Protein AF-A0A5R2MZV9-F1 (afdb_monomer_lite)

Sequence (105 aa):
SQLKAWLDRVIQPGKTFRYTENGPIGLAGGKKVVIVSTRGGSYLSGPLTSMDFQESYLRTALAFMGIKDLDFIRAENMSRGDDARAHSMSSALQAVSPLVASMAA

Radius of gyration: 16.33 Å; chains: 1; bounding box: 35×33×49 Å

pLDDT: mean 95.77, std 4.87, range [57.25, 98.62]

Foldseek 3Di:
DVVVVVLVVQPDDPHLWHADPVGIDADPAPDADEAEDEELADQPDDDNVVVPPPVVVVCVSCVSSVYNRYHYQYQHNCNVDDVSNVVSVVSSVVVVPVVVVVVVD

Structure (mmCIF, N/CA/C/O backbone):
data_AF-A0A5R2MZV9-F1
#
_entry.id   AF-A0A5R2MZV9-F1
#
loop_
_atom_site.group_PDB
_atom_site.id
_atom_site.type_symbol
_atom_site.label_atom_id
_atom_site.label_alt_id
_atom_site.label_comp_id
_atom_site.label_asym_id
_atom_site.label_entity_id
_atom_site.label_seq_id
_atom_site.pdbx_PDB_ins_code
_atom_site.Cartn_x
_atom_site.Cartn_y
_atom_site.Cartn_z
_atom_site.occupancy
_atom_site.B_iso_or_equiv
_atom_site.auth_seq_id
_atom_site.auth_comp_id
_atom_site.auth_asym_id
_atom_site.auth_atom_id
_atom_site.pdbx_PDB_model_num
ATOM 1 N N . SER A 1 1 ? -8.482 12.666 -7.119 1.00 90.06 1 SER A N 1
ATOM 2 C CA . SER A 1 1 ? -8.193 11.364 -7.760 1.00 90.06 1 SER A CA 1
ATOM 3 C C . SER A 1 1 ? -9.111 10.297 -7.174 1.00 90.06 1 SER A C 1
ATOM 5 O O . SER A 1 1 ? -9.561 10.464 -6.044 1.00 90.06 1 SER A O 1
ATOM 7 N N . GLN A 1 2 ? -9.388 9.212 -7.908 1.00 97.12 2 GLN A N 1
ATOM 8 C CA . GLN A 1 2 ? -10.347 8.187 -7.464 1.00 97.12 2 GLN A CA 1
ATOM 9 C C . GLN A 1 2 ? -9.865 7.382 -6.250 1.00 97.12 2 GLN A C 1
ATOM 11 O O . GLN A 1 2 ? -10.638 7.164 -5.324 1.00 97.12 2 GLN A O 1
ATOM 16 N N . LEU A 1 3 ? -8.581 7.008 -6.199 1.00 95.94 3 LEU A N 1
ATOM 17 C CA . LEU A 1 3 ? -8.020 6.252 -5.072 1.00 95.94 3 LEU A CA 1
ATOM 18 C C . LEU A 1 3 ? -8.088 7.033 -3.750 1.00 95.94 3 LEU A C 1
ATOM 20 O O . LEU A 1 3 ? -8.521 6.490 -2.739 1.00 95.94 3 LEU A O 1
ATOM 24 N N . LYS A 1 4 ? -7.715 8.320 -3.765 1.00 97.25 4 LYS A N 1
ATOM 25 C CA . LYS A 1 4 ? -7.795 9.185 -2.578 1.00 97.25 4 LYS A CA 1
ATOM 26 C C . LYS A 1 4 ? -9.239 9.341 -2.099 1.00 97.25 4 LYS A C 1
ATOM 28 O O . LYS A 1 4 ? -9.504 9.169 -0.918 1.00 97.25 4 LYS A O 1
ATOM 33 N N . ALA A 1 5 ? -10.168 9.598 -3.022 1.00 98.31 5 ALA A N 1
ATOM 34 C CA . ALA A 1 5 ? -11.586 9.728 -2.694 1.00 98.31 5 ALA A CA 1
ATOM 35 C C . ALA A 1 5 ? -12.184 8.422 -2.141 1.00 98.31 5 ALA A C 1
ATOM 37 O O . ALA A 1 5 ? -13.032 8.459 -1.254 1.00 98.31 5 ALA A O 1
ATOM 38 N N . TRP A 1 6 ? -11.742 7.263 -2.638 1.00 97.94 6 TRP A N 1
ATOM 39 C CA . TRP A 1 6 ? -12.133 5.970 -2.081 1.00 97.94 6 TRP A CA 1
ATOM 40 C C . TRP A 1 6 ? -11.576 5.770 -0.665 1.00 97.94 6 TRP A C 1
ATOM 42 O O . TRP A 1 6 ? -12.341 5.403 0.225 1.00 97.94 6 TRP A O 1
ATOM 52 N N . LEU A 1 7 ? -10.296 6.090 -0.431 1.00 97.88 7 LEU A N 1
ATOM 53 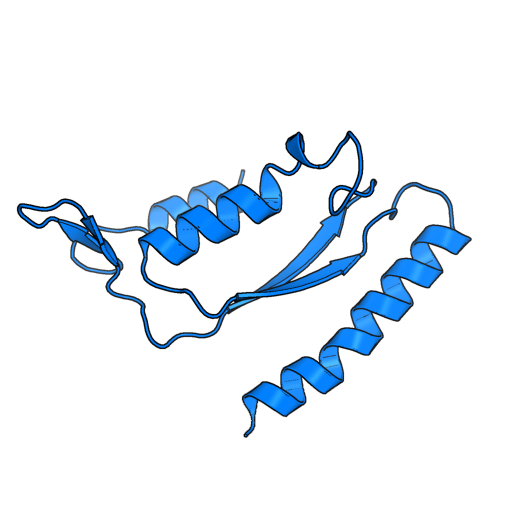C CA . LEU A 1 7 ? -9.679 6.032 0.901 1.00 97.88 7 LEU A CA 1
ATOM 54 C C . LEU A 1 7 ? -10.413 6.921 1.912 1.00 97.88 7 LEU A C 1
ATOM 56 O O . LEU A 1 7 ? -10.720 6.467 3.010 1.00 97.88 7 LEU A O 1
ATOM 60 N N . ASP A 1 8 ? -10.788 8.138 1.516 1.00 97.69 8 ASP A N 1
ATOM 61 C CA . ASP A 1 8 ? -11.547 9.063 2.368 1.00 97.69 8 ASP A CA 1
ATOM 62 C C . ASP A 1 8 ? -12.920 8.505 2.773 1.00 97.69 8 ASP A C 1
ATOM 64 O O . ASP A 1 8 ? -13.416 8.783 3.864 1.00 97.69 8 ASP A O 1
ATOM 68 N N . ARG A 1 9 ? -13.532 7.668 1.927 1.00 98.06 9 ARG A N 1
ATOM 69 C CA . ARG A 1 9 ? -14.810 7.009 2.234 1.00 98.06 9 ARG A CA 1
ATOM 70 C C . ARG A 1 9 ? -14.665 5.800 3.156 1.00 98.06 9 ARG A C 1
ATOM 72 O O . ARG A 1 9 ? -15.610 5.500 3.877 1.00 98.06 9 ARG A O 1
ATOM 79 N N . VAL A 1 10 ? -13.529 5.100 3.139 1.00 97.19 10 VAL A N 1
ATOM 80 C CA . VAL A 1 10 ? -13.307 3.919 3.998 1.00 97.19 10 VAL A CA 1
ATOM 81 C C . VAL A 1 10 ? -12.660 4.267 5.338 1.00 97.19 10 VAL A C 1
ATOM 83 O O . VAL A 1 10 ? -12.888 3.563 6.320 1.00 97.19 10 VAL A O 1
ATOM 86 N N . ILE A 1 11 ? -11.894 5.358 5.418 1.00 98.06 11 ILE A N 1
ATOM 87 C CA . ILE A 1 11 ? -11.301 5.857 6.664 1.00 98.06 11 ILE A CA 1
ATOM 88 C C . ILE A 1 11 ? -12.375 6.638 7.429 1.00 98.06 11 ILE A C 1
ATOM 90 O O . ILE A 1 11 ? -12.584 7.824 7.192 1.00 98.06 11 ILE A O 1
ATOM 94 N N . GLN A 1 12 ? -13.097 5.959 8.321 1.00 98.38 12 GLN A N 1
ATOM 95 C CA . GLN A 1 12 ? -14.275 6.501 9.000 1.00 98.38 12 GLN A CA 1
ATOM 96 C C . GLN A 1 12 ? -14.213 6.242 10.517 1.00 98.38 12 GLN A C 1
ATOM 98 O O . GLN A 1 12 ? -13.940 5.102 10.929 1.00 98.38 12 GLN A O 1
ATOM 103 N N . PRO A 1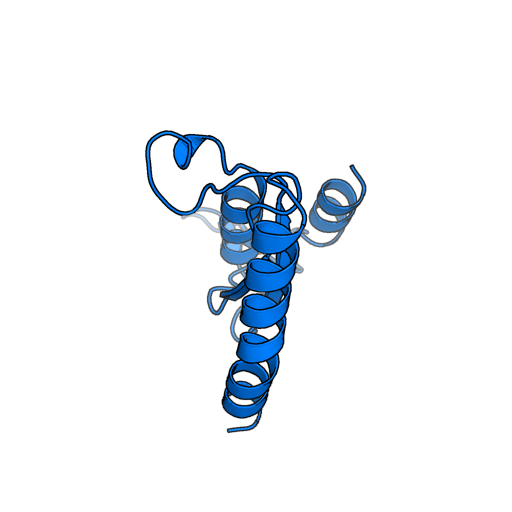 13 ? -14.489 7.263 11.357 1.00 98.00 13 PRO A N 1
ATOM 104 C CA . PRO A 1 13 ? -14.523 7.111 12.809 1.00 98.00 13 PRO A CA 1
ATOM 105 C C . PRO A 1 13 ? -15.537 6.049 13.250 1.00 98.00 13 PRO A C 1
ATOM 107 O O . PRO A 1 13 ? -16.639 5.952 12.716 1.00 98.00 13 PRO A O 1
ATOM 110 N N . GLY A 1 14 ? -15.164 5.232 14.233 1.00 97.62 14 GLY A N 1
ATOM 111 C CA . GLY A 1 14 ? -15.979 4.133 14.754 1.00 97.62 14 GLY A CA 1
ATOM 112 C C . GLY A 1 14 ? -16.115 2.928 13.816 1.00 97.62 14 GLY A C 1
ATOM 113 O O . GLY A 1 14 ? -16.783 1.963 14.184 1.00 97.62 14 GLY A O 1
ATOM 114 N N . LYS A 1 15 ? -15.506 2.958 12.620 1.00 98.06 15 LYS A N 1
ATOM 115 C CA . LYS A 1 15 ? -15.537 1.852 11.647 1.00 98.06 15 LYS A CA 1
ATOM 116 C C . LYS A 1 15 ? -14.151 1.278 11.392 1.00 98.06 15 LYS A C 1
ATOM 118 O O . LYS A 1 15 ? -13.926 0.101 11.644 1.00 98.06 15 LYS A O 1
ATOM 123 N N . THR A 1 16 ? -13.223 2.106 10.920 1.00 98.44 16 THR A N 1
ATOM 124 C CA . THR A 1 16 ? -11.847 1.687 10.591 1.00 98.44 16 THR A CA 1
ATOM 125 C C . THR A 1 16 ? -10.800 2.315 11.499 1.00 98.44 16 THR A C 1
ATOM 127 O O . THR A 1 16 ? -9.682 1.812 11.577 1.00 98.44 16 THR A O 1
ATOM 130 N N . PHE A 1 17 ? -11.171 3.347 12.254 1.00 98.62 17 PHE A N 1
ATOM 131 C CA . PHE A 1 17 ? -10.386 3.884 13.361 1.00 98.62 17 PHE A CA 1
ATOM 132 C C . PHE A 1 17 ? -11.313 4.468 14.436 1.00 98.62 17 PHE A C 1
ATOM 134 O O . PHE A 1 17 ? -12.499 4.680 14.186 1.00 98.62 17 PHE A O 1
ATOM 141 N N . ARG A 1 18 ? -10.795 4.762 15.629 1.00 98.50 18 ARG A N 1
ATOM 142 C CA . ARG A 1 18 ? -11.492 5.558 16.656 1.00 98.50 18 ARG A CA 1
ATOM 143 C C . ARG A 1 18 ? -10.521 6.465 17.397 1.00 98.50 18 ARG A C 1
ATOM 145 O O . ARG A 1 18 ? -9.334 6.166 17.457 1.00 98.50 18 ARG A O 1
ATOM 152 N N . TYR A 1 19 ? -11.033 7.530 18.000 1.00 98.31 19 TYR A N 1
ATOM 153 C CA . TYR A 1 19 ? -10.248 8.396 18.878 1.00 98.31 19 TYR A CA 1
ATOM 154 C C . TYR A 1 19 ? -10.149 7.822 20.297 1.00 98.31 19 TYR A C 1
ATOM 156 O O . TYR A 1 19 ? -11.053 7.130 20.772 1.00 98.31 19 TYR A O 1
ATOM 164 N N . THR A 1 20 ? -9.030 8.110 20.956 1.00 98.00 20 THR A N 1
ATOM 165 C CA . THR A 1 20 ? -8.753 7.837 22.372 1.00 98.00 20 THR A CA 1
ATOM 166 C C . THR A 1 20 ? -8.071 9.059 22.984 1.00 98.00 20 THR A C 1
ATOM 168 O O . THR A 1 20 ? -7.652 9.954 22.249 1.00 98.00 20 THR A O 1
ATOM 171 N N . GLU A 1 21 ? -7.906 9.084 24.305 1.00 98.06 21 GLU A N 1
ATOM 172 C CA . GLU A 1 21 ? -7.159 10.143 25.005 1.00 98.06 21 GLU A CA 1
ATOM 173 C C . GLU A 1 21 ? -5.709 10.276 24.506 1.00 98.06 21 GLU A C 1
ATOM 175 O O . GLU A 1 21 ? -5.166 11.374 24.468 1.00 98.06 21 GLU A O 1
ATOM 180 N N . ASN A 1 22 ? -5.114 9.178 24.024 1.00 97.62 22 ASN A N 1
ATOM 181 C CA . ASN A 1 22 ? -3.749 9.136 23.490 1.00 97.62 22 ASN A CA 1
ATOM 182 C C . ASN A 1 22 ? -3.686 9.325 21.961 1.00 97.62 22 ASN A C 1
ATOM 184 O O . ASN A 1 22 ? -2.645 9.096 21.347 1.00 97.62 22 ASN A O 1
ATOM 188 N N . GLY A 1 23 ? -4.801 9.704 21.327 1.00 97.00 23 GLY A N 1
ATOM 189 C CA . GLY A 1 23 ? -4.916 9.872 19.878 1.00 97.00 23 GLY A CA 1
ATOM 190 C C . GLY A 1 23 ? -5.680 8.745 19.167 1.00 97.00 23 GLY A C 1
ATOM 191 O O . GLY A 1 23 ? -6.299 7.889 19.809 1.00 97.00 23 GLY A O 1
ATOM 192 N N . PRO A 1 24 ? -5.725 8.770 17.823 1.00 97.75 24 PRO A N 1
ATOM 193 C CA . PRO A 1 24 ? -6.474 7.801 17.035 1.00 97.75 24 PRO A CA 1
ATOM 194 C C . PRO A 1 24 ? -5.809 6.421 17.038 1.00 97.75 24 PRO A C 1
ATOM 196 O O . PRO A 1 24 ? -4.592 6.301 16.925 1.00 97.75 24 PRO A O 1
ATOM 199 N N . ILE A 1 25 ? -6.630 5.374 17.101 1.00 98.38 25 ILE A N 1
ATOM 200 C CA . ILE A 1 25 ? -6.199 3.986 16.932 1.00 98.38 25 ILE A CA 1
ATOM 201 C C . ILE A 1 25 ? -6.980 3.318 15.799 1.00 98.38 25 ILE A C 1
ATOM 203 O O . ILE A 1 25 ? -8.186 3.533 15.646 1.00 98.38 25 ILE A O 1
ATOM 207 N N . GLY A 1 26 ? -6.292 2.486 15.023 1.00 98.44 26 GLY A N 1
ATOM 208 C CA . GLY A 1 26 ? -6.887 1.696 13.951 1.00 98.44 26 GLY A CA 1
ATOM 209 C C . GLY A 1 26 ? -7.731 0.526 14.462 1.00 98.44 26 GLY A C 1
ATOM 210 O O . GLY A 1 26 ? -7.413 -0.077 15.485 1.00 98.44 26 GLY A O 1
ATOM 211 N N . LEU A 1 27 ? -8.799 0.193 13.736 1.00 98.50 27 LEU A N 1
ATOM 212 C CA . LEU A 1 27 ? -9.739 -0.892 14.057 1.00 98.50 27 LEU A CA 1
ATOM 213 C C . LEU A 1 27 ? -9.740 -2.025 13.017 1.00 98.50 27 LEU A C 1
ATOM 215 O O . LEU A 1 27 ? -10.375 -3.052 13.231 1.00 98.50 27 LEU A O 1
ATOM 219 N N . ALA A 1 28 ? -9.031 -1.864 11.900 1.00 97.56 28 ALA A N 1
ATOM 220 C CA . ALA A 1 28 ? -8.990 -2.817 10.790 1.00 97.56 28 ALA A CA 1
ATOM 221 C C . ALA A 1 28 ? -7.751 -3.736 10.816 1.00 97.56 28 ALA A C 1
ATOM 223 O O . ALA A 1 28 ? -7.342 -4.242 9.772 1.00 97.56 28 ALA A O 1
ATOM 224 N N . GLY A 1 29 ? -7.140 -3.943 11.988 1.00 96.44 29 GLY A N 1
ATOM 225 C CA . GLY A 1 29 ? -5.978 -4.821 12.159 1.00 96.44 29 GLY A CA 1
ATOM 226 C C . GLY A 1 29 ? -6.253 -6.295 11.831 1.00 96.44 29 GLY A C 1
ATOM 227 O O . GLY A 1 29 ? -7.381 -6.693 11.541 1.00 96.44 29 GLY A O 1
ATOM 228 N N . GLY A 1 30 ? -5.195 -7.114 11.851 1.00 95.69 30 GLY A N 1
ATOM 229 C CA . GLY A 1 30 ? -5.274 -8.543 11.505 1.00 95.69 30 GLY A CA 1
ATOM 230 C C . GLY A 1 30 ? -5.563 -8.813 10.025 1.00 95.69 30 GLY A C 1
ATOM 231 O O . GLY A 1 30 ? -5.889 -9.935 9.654 1.00 95.69 30 GLY A O 1
ATOM 232 N N . LYS A 1 31 ? -5.474 -7.783 9.177 1.00 94.88 31 LYS A N 1
ATOM 233 C CA . LYS A 1 31 ? -5.609 -7.902 7.727 1.00 94.88 31 LYS A CA 1
ATOM 234 C C . LYS A 1 31 ? -4.253 -7.791 7.054 1.00 94.88 31 LYS A C 1
ATOM 236 O O . LYS A 1 31 ? -3.429 -6.967 7.454 1.00 94.88 31 LYS A O 1
ATOM 241 N N . LYS A 1 32 ? -4.112 -8.561 5.981 1.00 94.69 32 LYS A N 1
ATOM 242 C CA . LYS A 1 32 ? -3.059 -8.431 4.984 1.00 94.69 32 LYS A CA 1
ATOM 243 C C . LYS A 1 32 ? -3.605 -7.697 3.766 1.00 94.69 32 LYS A C 1
ATOM 245 O O . LYS A 1 32 ? -4.713 -7.995 3.316 1.00 94.69 32 LYS A O 1
ATOM 250 N N . VAL A 1 33 ? -2.855 -6.732 3.245 1.00 96.81 33 VAL A N 1
ATOM 251 C CA . VAL A 1 33 ? -3.203 -6.014 2.011 1.00 96.81 33 VAL A CA 1
ATOM 252 C C . VAL A 1 33 ? -2.053 -6.129 1.024 1.00 96.81 33 VAL A C 1
ATOM 254 O O . VAL A 1 33 ? -0.908 -5.831 1.353 1.00 96.81 33 VAL A O 1
ATOM 257 N N . VAL A 1 34 ? -2.381 -6.528 -0.203 1.00 97.06 34 VAL A N 1
ATOM 258 C CA . VAL A 1 34 ? -1.442 -6.568 -1.324 1.00 97.06 34 VAL A CA 1
ATOM 259 C C . VAL A 1 34 ? -1.701 -5.369 -2.226 1.00 97.06 34 VAL A C 1
ATOM 261 O O . VAL A 1 34 ? -2.818 -5.167 -2.703 1.00 97.06 34 VAL A O 1
ATOM 264 N N . ILE A 1 35 ? -0.664 -4.576 -2.471 1.00 97.38 35 ILE A N 1
ATOM 265 C CA . ILE A 1 35 ? -0.698 -3.423 -3.363 1.00 97.38 35 ILE A CA 1
ATOM 266 C C . ILE A 1 35 ? 0.088 -3.771 -4.623 1.00 97.38 35 ILE A C 1
ATOM 268 O O . ILE A 1 35 ? 1.304 -3.945 -4.587 1.00 97.38 35 ILE A O 1
ATOM 272 N N . VAL A 1 36 ? -0.601 -3.820 -5.759 1.00 97.19 36 VAL A N 1
ATOM 273 C CA . VAL A 1 36 ? 0.029 -3.966 -7.076 1.00 97.19 36 VAL A CA 1
ATOM 274 C C . VAL A 1 36 ? 0.091 -2.587 -7.723 1.00 97.19 36 VAL A C 1
ATOM 276 O O . VAL A 1 36 ? -0.940 -1.938 -7.899 1.00 97.19 36 VAL A O 1
ATOM 279 N N . SER A 1 37 ? 1.291 -2.104 -8.044 1.00 96.69 37 SER A N 1
ATOM 280 C CA . SER A 1 37 ? 1.473 -0.755 -8.593 1.00 96.69 37 SER A CA 1
ATOM 281 C C . SER A 1 37 ? 2.534 -0.691 -9.687 1.00 96.69 37 SER A C 1
ATOM 283 O O . SER A 1 37 ? 3.456 -1.503 -9.749 1.00 96.69 37 SER A O 1
ATOM 285 N N . THR A 1 38 ? 2.401 0.302 -10.562 1.00 96.50 38 THR A N 1
ATOM 286 C CA . THR A 1 38 ? 3.324 0.542 -11.674 1.00 96.50 38 THR A CA 1
ATOM 287 C C . THR A 1 38 ? 3.777 1.991 -11.690 1.00 96.50 38 THR A C 1
ATOM 289 O O . THR A 1 38 ? 2.989 2.881 -11.360 1.00 96.50 38 THR A O 1
ATOM 292 N N . ARG A 1 39 ? 5.017 2.247 -12.114 1.00 95.94 39 ARG A N 1
ATOM 293 C CA . ARG A 1 39 ? 5.604 3.593 -12.149 1.00 95.94 39 ARG A CA 1
ATOM 294 C C . ARG A 1 39 ? 6.478 3.774 -13.381 1.00 95.94 39 ARG A C 1
ATOM 296 O O . ARG A 1 39 ? 7.176 2.853 -13.796 1.00 95.94 39 ARG A O 1
ATOM 303 N N . GLY A 1 40 ? 6.468 4.982 -13.943 1.00 96.25 40 GLY A N 1
ATOM 304 C CA . GLY A 1 40 ? 7.310 5.319 -15.096 1.00 96.25 40 GLY A CA 1
ATOM 305 C C . GLY A 1 40 ? 8.806 5.353 -14.764 1.00 96.25 40 GLY A C 1
ATOM 306 O O . GLY A 1 40 ? 9.618 4.918 -15.575 1.00 96.25 40 GLY A O 1
ATOM 307 N N . GLY A 1 41 ? 9.160 5.832 -13.567 1.00 94.81 41 GLY A N 1
ATOM 308 C CA . GLY 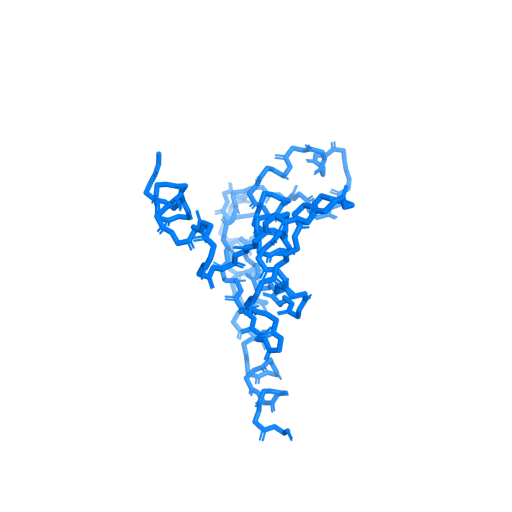A 1 41 ? 10.525 5.849 -13.025 1.00 94.81 41 GLY A CA 1
ATOM 309 C C . GLY A 1 41 ? 10.722 4.866 -11.869 1.00 94.81 41 GLY A C 1
ATOM 310 O O . GLY A 1 41 ? 9.802 4.119 -11.533 1.00 94.81 41 GLY A O 1
ATOM 311 N N . SER A 1 42 ? 11.917 4.891 -11.271 1.00 93.81 42 SER A N 1
ATOM 312 C CA . SER A 1 42 ? 12.249 4.133 -10.061 1.00 93.81 42 SER A CA 1
ATOM 313 C C . SER A 1 42 ? 12.396 5.060 -8.862 1.00 93.81 42 SER A C 1
ATOM 315 O O . SER A 1 42 ? 13.066 6.090 -8.953 1.00 93.81 42 SER A O 1
ATOM 317 N N . TYR A 1 43 ? 11.749 4.689 -7.760 1.00 95.44 43 TYR A N 1
ATOM 318 C CA . TYR A 1 43 ? 11.691 5.480 -6.532 1.00 95.44 43 TYR A CA 1
ATOM 319 C C . TYR A 1 43 ? 12.048 4.659 -5.287 1.00 95.44 43 TYR A C 1
ATOM 321 O O . TYR A 1 43 ? 12.100 5.192 -4.184 1.00 95.44 43 TYR A O 1
ATOM 329 N N . LEU A 1 44 ? 12.343 3.366 -5.429 1.00 89.75 44 LEU A N 1
ATOM 330 C CA . LEU A 1 44 ? 12.700 2.516 -4.288 1.00 89.75 44 LEU A CA 1
ATOM 331 C C . LEU A 1 44 ? 14.088 2.805 -3.717 1.00 89.75 44 LEU A C 1
ATOM 333 O O . LEU A 1 44 ? 14.368 2.454 -2.574 1.00 89.75 44 LEU A O 1
ATOM 337 N N . SER A 1 45 ? 14.961 3.430 -4.504 1.00 89.50 45 SER A N 1
ATOM 338 C CA . SER A 1 45 ? 16.314 3.769 -4.079 1.00 89.50 45 SER A CA 1
ATOM 339 C C . SER A 1 45 ? 16.838 5.003 -4.807 1.00 89.50 45 SER A C 1
ATOM 341 O O . SER A 1 45 ? 16.343 5.378 -5.874 1.00 89.50 45 SER A O 1
ATOM 343 N N . GLY A 1 46 ? 17.886 5.601 -4.244 1.00 92.50 46 GLY A N 1
ATOM 344 C CA . GLY A 1 46 ? 18.582 6.727 -4.847 1.00 92.50 46 GLY A CA 1
ATOM 345 C C . GLY A 1 46 ? 17.895 8.077 -4.602 1.00 92.50 46 GLY A C 1
ATOM 346 O O . GLY A 1 46 ? 17.041 8.210 -3.726 1.00 92.50 46 GLY A O 1
ATOM 347 N N . PRO A 1 47 ? 18.285 9.118 -5.354 1.00 93.62 47 PRO A N 1
ATOM 348 C CA . PRO A 1 47 ? 17.926 10.502 -5.036 1.00 93.62 47 PRO A CA 1
ATOM 349 C C . PRO A 1 47 ? 16.432 10.805 -5.200 1.00 93.62 47 PRO A C 1
ATOM 351 O O . PRO A 1 47 ? 15.940 11.770 -4.625 1.00 93.62 47 PRO A O 1
ATOM 354 N N . LEU A 1 48 ? 15.706 9.992 -5.973 1.00 94.88 48 LEU A N 1
ATOM 355 C CA . LEU A 1 48 ? 14.283 10.200 -6.233 1.00 94.88 48 LEU A CA 1
ATOM 356 C C . LEU A 1 48 ? 13.377 9.560 -5.174 1.00 94.88 48 LEU A C 1
ATOM 358 O O . LEU A 1 48 ? 12.173 9.781 -5.224 1.00 94.88 48 LEU A O 1
ATOM 362 N N . THR A 1 49 ? 13.902 8.803 -4.203 1.00 95.62 49 THR A N 1
ATOM 363 C CA . THR A 1 49 ? 13.072 8.087 -3.216 1.00 95.62 49 THR A CA 1
ATOM 364 C C . THR A 1 49 ? 12.138 8.992 -2.420 1.00 95.62 49 THR A C 1
ATOM 366 O O . THR A 1 49 ? 10.998 8.617 -2.153 1.00 95.62 49 THR A O 1
ATOM 369 N N . SER A 1 50 ? 12.560 10.218 -2.109 1.00 96.12 50 SER A N 1
ATOM 370 C CA . SER A 1 50 ? 11.716 11.205 -1.421 1.00 96.12 50 SER A CA 1
ATOM 371 C C . SER A 1 50 ? 10.508 11.669 -2.244 1.00 96.12 50 SER A C 1
ATOM 373 O O . SER A 1 50 ? 9.588 12.264 -1.690 1.00 96.12 50 SER A O 1
ATOM 375 N N . MET A 1 51 ? 10.486 11.395 -3.551 1.00 96.69 51 MET A N 1
ATOM 376 C CA . MET A 1 51 ? 9.385 11.746 -4.448 1.00 96.69 51 MET A CA 1
ATOM 377 C C . MET A 1 51 ? 8.313 10.648 -4.547 1.00 96.69 51 MET A C 1
ATOM 379 O O . MET A 1 51 ? 7.329 10.825 -5.268 1.00 96.69 51 MET A O 1
ATOM 383 N N . ASP A 1 52 ? 8.462 9.520 -3.840 1.00 96.44 52 ASP A N 1
ATOM 384 C CA . ASP A 1 52 ? 7.420 8.493 -3.771 1.00 96.44 52 ASP A CA 1
ATOM 385 C C . ASP A 1 52 ? 6.294 8.900 -2.814 1.00 96.44 52 ASP A C 1
ATOM 387 O O . ASP A 1 52 ? 6.274 8.536 -1.637 1.00 96.44 52 ASP A O 1
ATOM 391 N N . PHE A 1 53 ? 5.314 9.632 -3.337 1.00 95.75 53 PHE A N 1
ATOM 392 C CA . PHE A 1 53 ? 4.083 9.954 -2.610 1.00 95.75 53 PHE A CA 1
ATOM 393 C C . PHE A 1 53 ? 3.016 8.861 -2.706 1.00 95.75 53 PHE A C 1
ATOM 395 O O . PHE A 1 53 ? 2.035 8.904 -1.971 1.00 95.75 53 PHE A O 1
ATOM 402 N N . GLN A 1 54 ? 3.155 7.901 -3.623 1.00 95.19 54 GLN A N 1
ATOM 403 C CA . GLN A 1 54 ? 2.123 6.895 -3.863 1.00 95.19 54 GLN A CA 1
ATOM 404 C C . GLN A 1 54 ? 2.151 5.827 -2.773 1.00 95.19 54 GLN A C 1
ATOM 406 O O . GLN A 1 54 ? 1.140 5.569 -2.121 1.00 95.19 54 GLN A O 1
ATOM 411 N N . GLU A 1 55 ? 3.302 5.184 -2.587 1.00 96.25 55 GLU A N 1
ATOM 412 C CA . GLU A 1 55 ? 3.423 4.098 -1.620 1.00 96.25 55 GLU A CA 1
ATOM 413 C C . GLU A 1 55 ? 3.499 4.621 -0.191 1.00 96.25 55 GLU A C 1
ATOM 415 O O . GLU A 1 55 ? 2.850 4.049 0.685 1.00 96.25 55 GLU A O 1
ATOM 420 N N . SER A 1 56 ? 4.218 5.722 0.047 1.00 96.38 56 SER A N 1
ATOM 421 C CA . SER A 1 56 ? 4.280 6.340 1.376 1.00 96.38 56 SER A CA 1
ATOM 422 C C . SER A 1 56 ? 2.881 6.699 1.885 1.00 96.38 56 SER A C 1
ATOM 424 O O . SER A 1 56 ? 2.512 6.306 2.991 1.00 96.38 56 SER A O 1
ATOM 426 N N . TYR A 1 57 ? 2.050 7.326 1.044 1.00 97.19 57 TYR A N 1
ATOM 427 C CA . TYR A 1 57 ? 0.665 7.641 1.383 1.00 97.19 57 TYR A CA 1
ATOM 428 C C . TYR A 1 57 ? -0.165 6.389 1.696 1.00 97.19 57 TYR A C 1
ATOM 430 O O . TYR A 1 57 ? -0.871 6.365 2.704 1.00 97.19 57 TYR A O 1
ATOM 438 N N . LEU A 1 58 ? -0.068 5.334 0.876 1.00 97.88 58 LEU A N 1
ATOM 439 C CA . LEU A 1 58 ? -0.801 4.084 1.107 1.00 97.88 58 LEU A CA 1
ATOM 440 C C . LEU A 1 58 ? -0.377 3.396 2.405 1.00 97.88 58 LEU A C 1
ATOM 442 O O . LEU A 1 58 ? -1.241 2.971 3.170 1.00 97.88 58 LEU A O 1
ATOM 446 N N . ARG A 1 59 ? 0.929 3.331 2.689 1.00 97.88 59 ARG A N 1
ATOM 447 C CA . ARG A 1 59 ? 1.445 2.784 3.949 1.00 97.88 59 ARG A CA 1
ATOM 448 C C . ARG A 1 59 ? 0.892 3.553 5.141 1.00 97.88 59 ARG A C 1
ATOM 450 O O . ARG A 1 59 ? 0.352 2.936 6.053 1.00 97.88 59 ARG A O 1
ATOM 457 N N . THR A 1 60 ? 0.963 4.883 5.114 1.00 97.81 60 THR A N 1
ATOM 458 C CA . THR A 1 60 ? 0.454 5.728 6.201 1.00 97.81 60 THR A CA 1
ATOM 459 C C . THR A 1 60 ? -1.057 5.582 6.380 1.00 97.81 60 THR A C 1
ATOM 461 O O . THR A 1 60 ? -1.522 5.385 7.501 1.00 97.81 60 THR A O 1
ATOM 464 N N . ALA A 1 61 ? -1.833 5.635 5.296 1.00 98.00 61 ALA A N 1
ATOM 465 C CA . ALA A 1 61 ? -3.291 5.546 5.348 1.00 98.00 61 ALA A CA 1
ATOM 466 C C . ALA A 1 61 ? -3.782 4.177 5.856 1.00 98.00 61 ALA A C 1
ATOM 468 O O . ALA A 1 61 ? -4.689 4.109 6.686 1.00 98.00 61 ALA A O 1
ATOM 469 N N . LEU A 1 62 ? -3.172 3.080 5.396 1.00 98.31 62 LEU A N 1
ATOM 470 C CA . LEU A 1 62 ? -3.513 1.726 5.843 1.00 98.31 62 LEU A CA 1
ATOM 471 C C . LEU A 1 62 ? -3.068 1.488 7.295 1.00 98.31 62 LEU A C 1
ATOM 473 O O . LEU A 1 62 ? -3.847 0.959 8.092 1.00 98.31 62 LEU A O 1
ATOM 477 N N . ALA A 1 63 ? -1.875 1.961 7.673 1.00 98.00 63 ALA A N 1
ATOM 478 C CA . ALA A 1 63 ? -1.379 1.878 9.046 1.00 98.00 63 ALA A CA 1
ATOM 479 C C . ALA A 1 63 ? -2.251 2.669 10.030 1.00 98.00 63 ALA A C 1
ATOM 481 O O . ALA A 1 63 ? -2.481 2.202 11.145 1.00 98.00 63 ALA A O 1
ATOM 482 N N . PHE A 1 64 ? -2.796 3.817 9.614 1.00 98.25 64 PHE A N 1
ATOM 483 C CA . PHE A 1 64 ? -3.754 4.592 10.407 1.00 98.25 64 PHE A CA 1
ATOM 484 C C . PHE A 1 64 ? -5.021 3.788 10.738 1.00 98.25 64 PHE A C 1
ATOM 486 O O . PHE A 1 64 ? -5.516 3.836 11.861 1.00 98.25 64 PHE A O 1
ATOM 493 N N . MET A 1 65 ? -5.504 2.977 9.792 1.00 98.38 65 MET A N 1
ATOM 494 C CA . MET A 1 65 ? -6.604 2.034 10.030 1.00 98.38 65 MET A CA 1
ATOM 495 C C . MET A 1 65 ? -6.172 0.781 10.813 1.00 98.38 65 MET A C 1
ATOM 497 O O . MET A 1 65 ? -7.014 -0.041 11.164 1.00 98.38 65 MET A O 1
ATOM 501 N N . GLY A 1 66 ? -4.885 0.625 11.135 1.00 98.06 66 GLY A N 1
ATOM 502 C CA . GLY A 1 66 ? -4.337 -0.501 11.896 1.00 98.06 66 GLY A CA 1
ATOM 503 C C . GLY A 1 66 ? -3.835 -1.668 11.040 1.00 98.06 66 GLY A C 1
ATOM 504 O O . GLY A 1 66 ? -3.417 -2.684 11.594 1.00 98.06 66 GLY A O 1
ATOM 505 N N . ILE A 1 67 ? -3.842 -1.537 9.711 1.00 98.31 67 ILE A N 1
ATOM 506 C CA . ILE A 1 67 ? -3.354 -2.557 8.776 1.00 98.31 67 ILE A CA 1
ATOM 507 C C . ILE A 1 67 ? -1.841 -2.387 8.620 1.00 98.31 67 ILE A C 1
ATOM 509 O O . ILE A 1 67 ? -1.377 -1.389 8.072 1.00 98.31 67 ILE A O 1
ATOM 513 N N . LYS A 1 68 ? -1.073 -3.360 9.117 1.00 96.38 68 LYS A N 1
ATOM 514 C CA . LYS A 1 68 ? 0.401 -3.313 9.129 1.00 96.38 68 LYS A CA 1
ATOM 515 C C . LYS A 1 68 ? 1.057 -4.342 8.211 1.00 96.38 68 LYS A C 1
ATOM 517 O O . LYS A 1 68 ? 2.184 -4.117 7.782 1.00 96.38 68 LYS A O 1
ATOM 522 N N . ASP A 1 69 ? 0.365 -5.440 7.916 1.00 96.81 69 ASP A N 1
ATOM 523 C CA . ASP A 1 69 ? 0.847 -6.470 6.997 1.00 96.81 69 ASP A CA 1
ATOM 524 C C . ASP A 1 69 ? 0.545 -6.033 5.557 1.00 96.81 69 ASP A C 1
ATOM 526 O O . ASP A 1 69 ? -0.580 -6.162 5.064 1.00 96.81 69 ASP A O 1
ATOM 530 N N . LEU A 1 70 ? 1.541 -5.399 4.938 1.00 96.94 70 LEU A N 1
ATOM 531 C CA . LEU A 1 70 ? 1.452 -4.814 3.607 1.00 96.94 70 LEU A CA 1
ATOM 532 C C . LEU A 1 70 ? 2.531 -5.399 2.702 1.00 96.94 70 LEU A C 1
ATOM 534 O O . LEU A 1 70 ? 3.720 -5.176 2.940 1.00 96.94 70 LEU A O 1
ATOM 538 N N . ASP A 1 71 ? 2.105 -6.013 1.604 1.00 96.94 71 ASP A N 1
ATOM 539 C CA . ASP A 1 71 ? 2.991 -6.446 0.529 1.00 96.94 71 ASP A CA 1
ATOM 540 C C . ASP A 1 71 ? 2.795 -5.592 -0.714 1.00 96.94 71 ASP A C 1
ATOM 542 O O . ASP A 1 71 ? 1.689 -5.161 -1.041 1.00 96.94 71 ASP A O 1
ATOM 546 N N . PHE A 1 72 ? 3.891 -5.346 -1.423 1.00 96.44 72 PHE A N 1
ATOM 547 C CA . PHE A 1 72 ? 3.896 -4.503 -2.607 1.00 96.44 72 PHE A CA 1
ATOM 548 C C . PHE A 1 72 ? 4.539 -5.239 -3.774 1.00 96.44 72 PHE A C 1
ATOM 550 O O . PHE A 1 72 ? 5.734 -5.537 -3.748 1.00 96.44 72 PHE A O 1
ATOM 557 N N . ILE A 1 73 ? 3.761 -5.442 -4.833 1.00 97.25 73 ILE A N 1
ATOM 558 C CA . ILE A 1 73 ? 4.250 -5.892 -6.134 1.00 97.25 73 ILE A CA 1
ATOM 559 C C . ILE A 1 73 ? 4.378 -4.659 -7.022 1.00 97.25 73 ILE A C 1
ATOM 561 O O . ILE A 1 73 ? 3.429 -3.886 -7.177 1.00 97.25 73 ILE A O 1
ATOM 565 N N . ARG A 1 74 ? 5.570 -4.447 -7.581 1.00 96.38 74 ARG A N 1
ATOM 566 C CA . ARG A 1 74 ? 5.908 -3.209 -8.288 1.00 96.38 74 ARG A CA 1
ATOM 567 C C . ARG A 1 74 ? 6.478 -3.498 -9.661 1.00 96.38 74 ARG A C 1
ATOM 569 O O . ARG A 1 74 ? 7.396 -4.301 -9.782 1.00 96.38 74 ARG A O 1
ATOM 576 N N . ALA A 1 75 ? 6.004 -2.756 -10.654 1.00 96.88 75 ALA A N 1
ATOM 577 C CA . ALA A 1 75 ? 6.682 -2.610 -11.935 1.00 96.88 75 ALA A CA 1
ATOM 578 C C . ALA A 1 75 ? 7.135 -1.145 -12.092 1.00 96.88 75 ALA A C 1
ATOM 580 O O . ALA A 1 75 ? 6.346 -0.274 -12.463 1.00 96.88 75 ALA A O 1
ATOM 581 N N . GLU A 1 76 ? 8.390 -0.852 -11.746 1.00 95.50 76 GLU A N 1
ATOM 582 C CA . GLU A 1 76 ? 9.016 0.468 -11.949 1.00 95.50 76 GLU A CA 1
ATOM 583 C C . GLU A 1 76 ? 9.654 0.578 -13.344 1.00 95.50 76 GLU A C 1
ATOM 585 O O . GLU A 1 76 ? 9.716 -0.402 -14.074 1.00 95.50 76 GLU A O 1
ATOM 590 N N . ASN A 1 77 ? 10.140 1.761 -13.733 1.00 96.12 77 ASN A N 1
ATOM 591 C CA . ASN A 1 77 ? 10.812 1.990 -15.025 1.00 96.12 77 ASN A CA 1
ATOM 592 C C . ASN A 1 77 ? 9.948 1.731 -16.275 1.00 96.12 77 ASN A C 1
ATOM 594 O O . ASN A 1 77 ? 10.476 1.549 -17.371 1.00 96.12 77 ASN A O 1
ATOM 598 N N . MET A 1 78 ? 8.620 1.778 -16.146 1.00 97.31 78 MET A N 1
ATOM 599 C CA . MET A 1 78 ? 7.683 1.503 -17.246 1.00 97.31 78 MET A CA 1
ATOM 600 C C . MET A 1 78 ? 7.804 2.467 -18.431 1.00 97.31 78 MET A C 1
ATOM 602 O O . MET A 1 78 ? 7.296 2.168 -19.508 1.00 97.31 78 MET A O 1
ATOM 606 N N . SER A 1 79 ? 8.462 3.614 -18.242 1.00 96.69 79 SER A N 1
ATOM 607 C CA . SER A 1 79 ? 8.668 4.638 -19.272 1.00 96.69 79 SER A CA 1
ATOM 608 C C . SER A 1 79 ? 10.125 4.734 -19.744 1.00 96.69 79 SER A C 1
ATOM 610 O O . SER A 1 79 ? 10.472 5.697 -20.420 1.00 96.69 79 SER A O 1
ATOM 612 N N . ARG A 1 80 ? 10.997 3.776 -19.386 1.00 94.38 80 ARG A N 1
ATOM 613 C CA . ARG A 1 80 ? 12.442 3.798 -19.703 1.00 94.38 80 ARG A CA 1
ATOM 614 C C . ARG A 1 80 ? 12.845 2.945 -20.915 1.00 94.38 80 ARG A C 1
ATOM 616 O O . ARG A 1 80 ? 14.001 2.552 -21.026 1.00 94.38 80 ARG A O 1
ATOM 623 N N . GLY A 1 81 ? 11.903 2.683 -21.818 1.00 97.12 81 GLY A N 1
ATOM 624 C CA . GLY A 1 81 ? 12.104 1.846 -23.004 1.00 97.12 81 GLY A CA 1
ATOM 625 C C . GLY A 1 81 ? 11.631 0.404 -22.815 1.00 97.12 81 GLY A C 1
ATOM 626 O O . GLY A 1 81 ? 11.330 -0.031 -21.699 1.00 97.12 81 GLY A O 1
ATOM 627 N N . ASP A 1 82 ? 11.540 -0.321 -23.928 1.00 97.69 82 ASP A N 1
ATOM 628 C CA . ASP A 1 82 ? 10.853 -1.613 -23.993 1.00 97.69 82 ASP A CA 1
ATOM 629 C C . ASP A 1 82 ? 11.540 -2.705 -23.170 1.00 97.69 82 ASP A C 1
ATOM 631 O O . ASP A 1 82 ? 10.857 -3.422 -22.439 1.00 97.69 82 ASP A O 1
ATOM 635 N N . ASP A 1 83 ? 12.874 -2.775 -23.191 1.00 97.88 83 ASP A N 1
ATOM 636 C CA . ASP A 1 83 ? 13.632 -3.769 -22.421 1.00 97.88 83 ASP A CA 1
ATOM 637 C C . ASP A 1 83 ? 13.439 -3.586 -20.910 1.00 97.88 83 ASP A C 1
ATOM 639 O O . ASP A 1 83 ? 13.142 -4.540 -20.185 1.00 97.88 83 ASP A O 1
ATOM 643 N N . ALA A 1 84 ? 13.537 -2.341 -20.429 1.00 96.44 84 ALA A N 1
ATOM 644 C CA . ALA A 1 84 ? 13.316 -2.015 -19.022 1.00 96.44 84 ALA A CA 1
ATOM 645 C C . ALA A 1 84 ? 11.874 -2.332 -18.603 1.00 96.44 84 ALA A C 1
ATOM 647 O O . ALA A 1 84 ? 11.644 -2.937 -17.554 1.00 96.44 84 ALA A O 1
ATOM 648 N N . ARG A 1 85 ? 10.899 -1.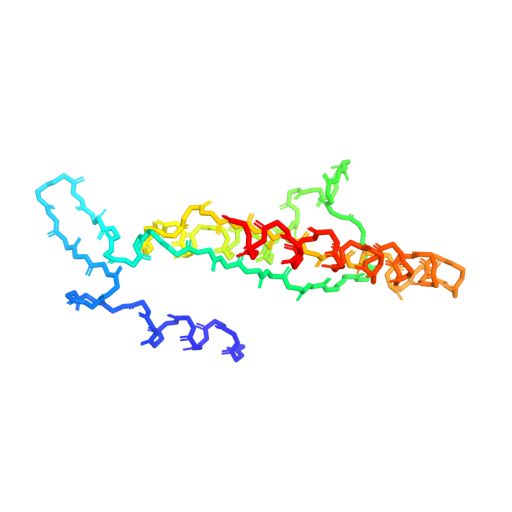983 -19.452 1.00 97.50 85 ARG A N 1
ATOM 649 C CA . ARG A 1 85 ? 9.485 -2.291 -19.227 1.00 97.50 85 ARG A CA 1
ATOM 650 C C . ARG A 1 85 ? 9.237 -3.800 -19.164 1.00 97.50 85 ARG A C 1
ATOM 652 O O . ARG A 1 85 ? 8.557 -4.257 -18.245 1.00 97.50 85 ARG A O 1
ATOM 659 N N . ALA A 1 86 ? 9.773 -4.568 -20.111 1.00 97.94 86 ALA A N 1
ATOM 660 C CA . ALA A 1 86 ? 9.612 -6.018 -20.173 1.00 97.94 86 ALA A CA 1
ATOM 661 C C . ALA A 1 86 ? 10.236 -6.701 -18.952 1.00 97.94 86 ALA A C 1
ATOM 663 O O . ALA A 1 86 ? 9.581 -7.521 -18.305 1.00 97.94 86 ALA A O 1
ATOM 664 N N . HIS A 1 87 ? 11.456 -6.303 -18.581 1.00 97.75 87 HIS A N 1
ATOM 665 C CA . HIS A 1 87 ? 12.131 -6.819 -17.396 1.00 97.75 87 HIS A CA 1
ATOM 666 C C . HIS A 1 87 ? 11.327 -6.535 -16.120 1.00 97.75 87 HIS A C 1
ATOM 668 O O . HIS A 1 87 ? 11.022 -7.450 -15.359 1.00 97.75 87 HIS A O 1
ATOM 674 N N . SER A 1 88 ? 10.916 -5.283 -15.902 1.00 97.06 88 SER A N 1
ATOM 675 C CA . SER A 1 88 ? 10.174 -4.906 -14.699 1.00 97.06 88 SER A CA 1
ATOM 676 C C . SER A 1 88 ? 8.777 -5.533 -14.629 1.00 97.06 88 SER A C 1
ATOM 678 O O . SER A 1 88 ? 8.334 -5.885 -13.537 1.00 97.06 88 SER A O 1
ATOM 680 N N . MET A 1 89 ? 8.101 -5.745 -15.763 1.00 97.94 89 MET A N 1
ATOM 681 C CA . MET A 1 89 ? 6.842 -6.497 -15.800 1.00 97.94 89 MET A CA 1
ATOM 682 C C . MET A 1 89 ? 7.056 -7.980 -15.475 1.00 97.94 89 MET A C 1
ATOM 684 O O . MET A 1 89 ? 6.317 -8.541 -14.669 1.00 97.94 89 MET A O 1
ATOM 688 N N . SER A 1 90 ? 8.085 -8.609 -16.054 1.00 98.06 90 SER A N 1
ATOM 689 C CA . SER A 1 90 ? 8.429 -10.006 -15.769 1.00 98.06 90 SER A CA 1
ATOM 690 C C . SER A 1 90 ? 8.715 -10.213 -14.282 1.00 98.06 90 SER A C 1
ATOM 692 O O . SER A 1 90 ? 8.141 -11.108 -13.666 1.00 98.06 90 SER A O 1
ATOM 694 N N . SER A 1 91 ? 9.542 -9.355 -13.682 1.00 96.81 91 SER A N 1
ATOM 695 C CA . SER A 1 91 ? 9.865 -9.420 -12.252 1.00 96.81 91 SER A CA 1
ATOM 696 C C . SER A 1 91 ? 8.623 -9.236 -11.371 1.00 96.81 91 SER A C 1
ATOM 698 O O . SER A 1 91 ? 8.442 -9.972 -10.402 1.00 96.81 91 SER A O 1
ATOM 700 N N . ALA A 1 92 ? 7.727 -8.305 -11.723 1.00 97.25 92 ALA A N 1
ATOM 701 C CA . ALA A 1 92 ? 6.475 -8.096 -10.994 1.00 97.25 92 ALA A CA 1
ATOM 702 C C . ALA A 1 92 ? 5.556 -9.327 -11.053 1.00 97.25 92 ALA A C 1
ATOM 704 O O . ALA A 1 92 ? 5.020 -9.741 -10.027 1.00 97.25 92 ALA A O 1
ATOM 705 N N . LEU A 1 93 ? 5.402 -9.940 -12.231 1.00 97.44 93 LEU A N 1
ATOM 706 C CA . LEU A 1 93 ? 4.586 -11.144 -12.412 1.00 97.44 93 LEU A CA 1
ATOM 707 C C . LEU A 1 93 ? 5.170 -12.351 -11.665 1.00 97.44 93 LEU A C 1
ATOM 709 O O . LEU A 1 93 ? 4.424 -13.094 -11.030 1.00 97.44 93 LEU A O 1
ATOM 713 N N . GLN A 1 94 ? 6.495 -12.519 -11.678 1.00 97.38 94 GLN A N 1
ATOM 714 C CA . GLN A 1 94 ? 7.175 -13.590 -10.940 1.00 97.38 94 GLN A CA 1
ATOM 715 C C . GLN A 1 94 ? 6.986 -13.474 -9.421 1.00 97.38 94 GLN A C 1
ATOM 717 O O . GLN A 1 94 ? 6.924 -14.493 -8.737 1.00 97.38 94 GLN A O 1
ATOM 722 N N . ALA A 1 95 ? 6.842 -12.256 -8.891 1.00 95.81 95 ALA A N 1
ATOM 723 C CA . ALA A 1 95 ? 6.602 -12.030 -7.467 1.00 95.81 95 ALA A CA 1
ATOM 724 C C . ALA A 1 95 ? 5.182 -12.418 -7.004 1.00 95.81 95 ALA A C 1
ATOM 726 O O . ALA A 1 95 ? 4.967 -12.598 -5.805 1.00 95.81 95 ALA A O 1
ATOM 727 N N . VAL A 1 96 ? 4.215 -12.573 -7.922 1.00 94.94 96 VAL A N 1
ATOM 728 C CA . VAL A 1 96 ? 2.816 -12.882 -7.575 1.00 94.94 96 VAL A CA 1
ATOM 729 C C . VAL A 1 96 ? 2.691 -14.263 -6.937 1.00 94.94 96 VAL A C 1
ATOM 731 O O . VAL A 1 96 ? 2.135 -14.379 -5.848 1.00 94.94 96 VAL A O 1
ATOM 734 N N . SER A 1 97 ? 3.203 -15.314 -7.583 1.00 92.88 97 SER A N 1
ATOM 735 C CA . SER A 1 97 ? 2.972 -16.692 -7.126 1.00 92.88 97 SER A CA 1
ATOM 736 C C . SER A 1 97 ? 3.541 -16.976 -5.728 1.00 92.88 97 SER A C 1
ATOM 738 O O . SER A 1 97 ? 2.801 -17.520 -4.909 1.00 92.88 97 SER A O 1
ATOM 740 N N . PRO A 1 98 ? 4.790 -16.584 -5.393 1.00 93.19 98 PRO A N 1
ATOM 741 C CA . PRO A 1 98 ? 5.319 -16.746 -4.038 1.00 93.19 98 PRO A CA 1
ATOM 742 C C . PRO A 1 98 ? 4.509 -15.988 -2.982 1.00 93.19 98 PRO A C 1
ATOM 744 O O . PRO A 1 98 ? 4.299 -16.507 -1.888 1.00 93.19 98 PRO A O 1
ATOM 747 N N . LEU A 1 99 ? 4.026 -14.784 -3.312 1.00 92.62 99 LEU A N 1
ATOM 748 C CA . LEU A 1 99 ? 3.199 -14.000 -2.399 1.00 92.62 99 LEU A CA 1
ATOM 749 C C . LEU A 1 99 ? 1.838 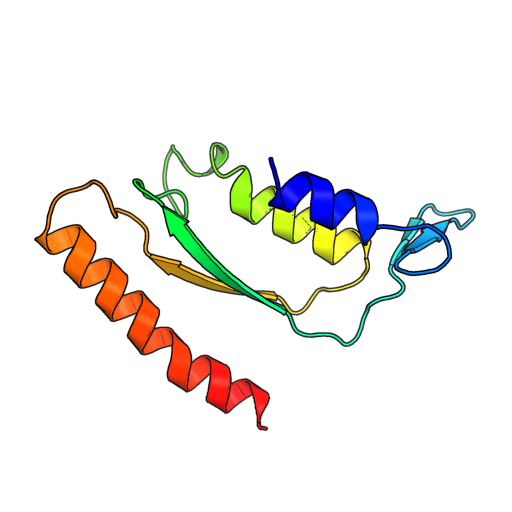-14.660 -2.162 1.00 92.62 99 LEU A C 1
ATOM 751 O O . LEU A 1 99 ? 1.381 -14.740 -1.031 1.00 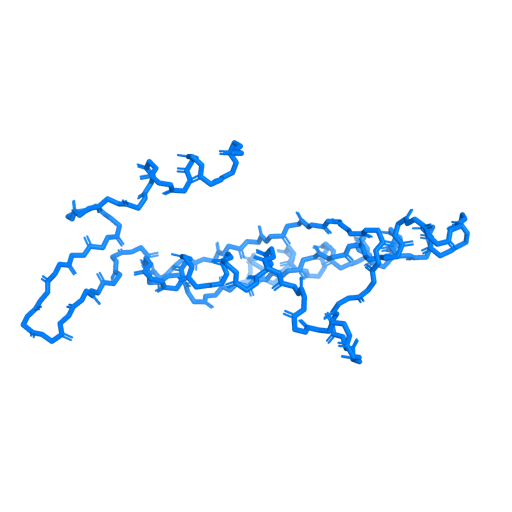92.62 99 LEU A O 1
ATOM 755 N N . VAL A 1 100 ? 1.190 -15.165 -3.212 1.00 90.50 100 VAL A N 1
ATOM 756 C CA . VAL A 1 100 ? -0.085 -15.881 -3.065 1.00 90.50 100 VAL A CA 1
ATOM 757 C C . VAL A 1 100 ? 0.107 -17.165 -2.255 1.00 90.50 100 VAL A C 1
ATOM 759 O O . VAL A 1 100 ? -0.710 -17.466 -1.388 1.00 90.50 100 VAL A O 1
ATOM 762 N N . ALA A 1 101 ? 1.200 -17.897 -2.483 1.00 90.25 101 ALA A N 1
ATOM 763 C CA . ALA A 1 101 ? 1.510 -19.108 -1.729 1.00 90.25 101 ALA A CA 1
ATOM 764 C C . ALA A 1 101 ? 1.711 -18.828 -0.230 1.00 90.25 101 ALA A C 1
ATOM 766 O O . ALA A 1 101 ? 1.225 -19.596 0.595 1.00 90.25 101 ALA A O 1
ATOM 767 N N . SER A 1 102 ? 2.359 -17.715 0.134 1.00 89.44 102 SER A N 1
ATOM 768 C CA . SER A 1 102 ? 2.562 -17.345 1.542 1.00 89.44 102 SER A CA 1
ATOM 769 C C . SER A 1 102 ? 1.282 -16.906 2.262 1.00 89.44 102 SER A C 1
ATOM 771 O O . SER A 1 102 ? 1.271 -16.855 3.486 1.00 89.44 102 SER A O 1
ATOM 773 N N . MET A 1 103 ? 0.205 -16.605 1.529 1.00 85.75 103 MET A N 1
ATOM 774 C CA . MET A 1 103 ? -1.105 -16.253 2.093 1.00 85.75 103 MET A CA 1
ATOM 775 C C . MET A 1 103 ? -2.003 -17.464 2.369 1.00 85.75 103 MET A C 1
ATOM 777 O O . MET A 1 103 ? -3.002 -17.323 3.070 1.00 85.75 103 MET A O 1
ATOM 781 N N . ALA A 1 104 ? -1.699 -18.617 1.769 1.00 75.88 104 ALA A N 1
ATOM 782 C CA . ALA A 1 104 ? -2.477 -19.847 1.919 1.00 75.88 104 ALA A CA 1
ATOM 783 C C . ALA A 1 104 ? -1.990 -20.743 3.075 1.00 75.88 104 ALA A C 1
ATOM 785 O O . ALA A 1 104 ? -2.632 -21.754 3.359 1.00 75.88 104 ALA A O 1
ATOM 786 N N . ALA A 1 105 ? -0.862 -20.387 3.696 1.00 57.25 105 ALA A N 1
ATOM 787 C CA . ALA A 1 105 ? -0.268 -21.056 4.852 1.00 57.25 105 ALA A CA 1
ATOM 788 C C . ALA A 1 105 ? -0.695 -20.375 6.159 1.00 57.25 105 ALA A C 1
ATOM 790 O O . ALA A 1 105 ? -0.882 -21.110 7.154 1.00 57.25 105 ALA A O 1
#

Secondary structure (DSSP, 8-state):
-HHHHHHHHH--BTTTEEEETTEEEES--S-EEEEEEE-SS--SSSTTGGG-HHHHHHHHHHHHTT--EEEEEEE--TTS-HHHHHHHHHHHHHHHHHHHHHH--